Protein AF-A0A661JUG0-F1 (afdb_monomer_lite)

pLDDT: mean 94.3, std 4.48, range [74.44, 98.25]

Radius of gyration: 12.97 Å; chains: 1; bounding box: 34×26×26 Å

Secondary structure (DSSP, 8-state):
---SSEEEEEEE-TT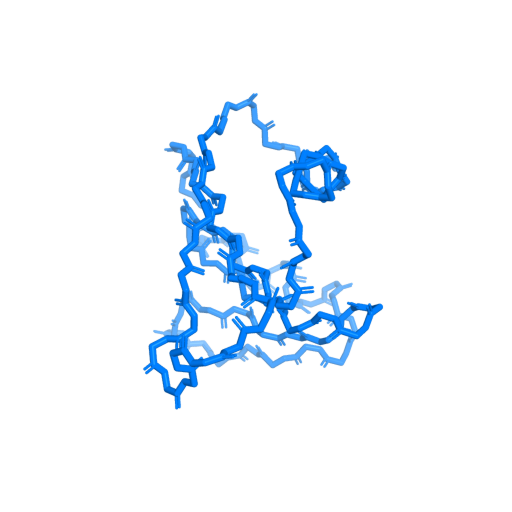-TT-S-EEEEEEESS--GGGHHHHHHHSTT-EE-TTS--EEEEETTEEEEEETTEEEEEEE-SHHHHHHHHHHHH-

Foldseek 3Di:
DAADDWDKDWAADPVCNVDLWTKIKIFGDAFCQVCVVVVLVVDPQWDDDPPPQWIWDDDPNWIWIDGRGIIMTTGHNDPVSSVVVCVVVND

Sequence (91 aa):
MRIKDYKFQLINIECLPTSVHLNLIMNFDEDIKDLLPYIAARLPGCTYIHGTDVINFTERYHIVAIKPREITITRVKDEKQARELCEYWKD

Structure (mmCIF, N/CA/C/O backbone):
data_AF-A0A661JUG0-F1
#
_entry.id   AF-A0A661JUG0-F1
#
loop_
_atom_site.group_PDB
_atom_site.id
_atom_site.type_symbol
_atom_site.label_atom_id
_atom_site.label_alt_id
_atom_site.label_comp_id
_atom_site.label_asym_id
_atom_site.label_entity_id
_atom_site.label_seq_id
_atom_site.pdbx_PDB_ins_code
_atom_site.Cartn_x
_atom_site.Cartn_y
_atom_site.Cartn_z
_atom_site.occupancy
_atom_site.B_iso_or_equiv
_atom_site.auth_seq_id
_atom_site.auth_comp_id
_atom_site.auth_asym_id
_atom_site.auth_atom_id
_atom_site.pdbx_PDB_model_num
ATOM 1 N N . MET A 1 1 ? -10.417 6.847 -0.465 1.00 74.44 1 MET A N 1
ATOM 2 C CA . MET A 1 1 ? -10.601 6.662 0.988 1.00 74.44 1 MET A CA 1
ATOM 3 C C . MET A 1 1 ? -9.876 7.801 1.654 1.00 74.44 1 MET A C 1
ATOM 5 O O . MET A 1 1 ? -8.679 7.867 1.462 1.00 74.44 1 MET A O 1
ATOM 9 N N . ARG A 1 2 ? -10.551 8.658 2.428 1.00 84.75 2 ARG A N 1
ATOM 10 C CA . ARG A 1 2 ? -9.941 9.900 2.921 1.00 84.75 2 ARG A CA 1
ATOM 11 C C . ARG A 1 2 ? -8.856 9.660 3.982 1.00 84.75 2 ARG A C 1
ATOM 13 O O . ARG A 1 2 ? -9.160 9.667 5.170 1.00 84.75 2 ARG A O 1
ATOM 20 N N . ILE A 1 3 ? -7.606 9.496 3.553 1.00 88.56 3 ILE A N 1
ATOM 21 C CA . ILE A 1 3 ? -6.431 9.360 4.426 1.00 88.56 3 ILE A CA 1
ATOM 22 C C . ILE A 1 3 ? -5.916 10.763 4.773 1.00 88.56 3 ILE A C 1
ATOM 24 O O . ILE A 1 3 ? -5.612 11.558 3.883 1.00 88.56 3 ILE A O 1
ATOM 28 N N . LYS A 1 4 ? -5.820 11.094 6.067 1.00 85.25 4 LYS A N 1
ATOM 29 C CA . LYS A 1 4 ? -5.353 12.424 6.512 1.00 85.25 4 LYS A CA 1
ATOM 30 C C . LYS A 1 4 ? -3.856 12.614 6.288 1.00 85.25 4 LYS A C 1
ATOM 32 O O . LYS A 1 4 ? -3.457 13.543 5.593 1.00 85.25 4 LYS A O 1
ATOM 37 N N . ASP A 1 5 ? -3.070 11.702 6.850 1.00 92.06 5 ASP A N 1
ATOM 38 C CA . ASP A 1 5 ? -1.614 11.754 6.874 1.00 92.06 5 ASP A CA 1
ATOM 39 C C . ASP A 1 5 ? -1.050 10.395 6.465 1.00 92.06 5 ASP A C 1
ATOM 41 O O . ASP A 1 5 ? -1.523 9.349 6.917 1.00 92.06 5 ASP A O 1
ATOM 45 N N . TYR A 1 6 ? -0.032 10.411 5.608 1.00 95.81 6 TYR A N 1
ATOM 46 C CA . TYR A 1 6 ? 0.646 9.205 5.153 1.00 95.81 6 TYR A CA 1
ATOM 47 C C . TYR A 1 6 ? 2.138 9.453 4.931 1.00 95.81 6 TYR A C 1
ATOM 49 O O . TYR A 1 6 ? 2.593 10.576 4.707 1.00 95.81 6 TYR A O 1
ATOM 57 N N . LYS A 1 7 ? 2.907 8.369 4.959 1.00 97.44 7 LYS A N 1
ATOM 58 C CA . LYS A 1 7 ? 4.288 8.297 4.478 1.00 97.44 7 LYS A CA 1
ATOM 59 C C . LYS A 1 7 ? 4.356 7.219 3.418 1.00 97.44 7 LYS A C 1
ATOM 61 O O . LYS A 1 7 ? 3.636 6.229 3.506 1.00 97.44 7 LYS A O 1
ATOM 66 N N . PHE A 1 8 ? 5.237 7.371 2.442 1.00 97.88 8 PHE A N 1
ATOM 67 C CA . PHE A 1 8 ? 5.423 6.332 1.443 1.00 97.88 8 PHE A CA 1
ATOM 68 C C . PHE A 1 8 ? 6.891 6.010 1.209 1.00 97.88 8 PHE A C 1
ATOM 70 O O . PHE A 1 8 ? 7.771 6.831 1.464 1.00 97.88 8 PHE A O 1
ATOM 77 N N . GLN A 1 9 ? 7.135 4.801 0.720 1.00 97.88 9 GLN A N 1
ATOM 78 C CA . GLN A 1 9 ? 8.447 4.323 0.306 1.00 97.88 9 GLN A CA 1
ATOM 79 C C . GLN A 1 9 ? 8.323 3.482 -0.961 1.00 97.88 9 GLN A C 1
ATOM 81 O O . GLN A 1 9 ? 7.295 2.845 -1.201 1.00 97.88 9 GLN A O 1
ATOM 86 N N . LEU A 1 10 ? 9.389 3.480 -1.757 1.00 97.62 10 LEU A N 1
ATOM 87 C CA . LEU A 1 10 ? 9.545 2.590 -2.898 1.00 97.62 10 LEU A CA 1
ATOM 88 C C . LEU A 1 10 ? 10.556 1.505 -2.552 1.00 97.62 10 LEU A C 1
ATOM 90 O O . LEU A 1 10 ? 11.669 1.806 -2.125 1.00 97.62 10 LEU A O 1
ATOM 94 N N . ILE A 1 11 ? 10.166 0.252 -2.759 1.00 95.88 11 ILE A N 1
ATOM 95 C CA . ILE A 1 11 ? 11.017 -0.913 -2.526 1.00 95.88 11 ILE A CA 1
ATOM 96 C C . ILE A 1 11 ? 11.175 -1.717 -3.815 1.00 95.88 11 ILE A C 1
ATOM 98 O O . ILE A 1 11 ? 10.285 -1.733 -4.668 1.00 95.88 11 ILE A O 1
ATOM 102 N N . ASN A 1 12 ? 12.310 -2.397 -3.964 1.00 93.88 12 ASN A N 1
ATOM 103 C CA . ASN A 1 12 ? 12.490 -3.345 -5.060 1.00 93.88 12 ASN A CA 1
ATOM 104 C C . ASN A 1 12 ? 11.581 -4.572 -4.853 1.00 93.88 12 ASN A C 1
ATOM 106 O O . ASN A 1 12 ? 11.173 -4.889 -3.735 1.00 93.88 12 ASN A O 1
ATOM 110 N N . ILE A 1 13 ? 11.253 -5.260 -5.940 1.00 90.31 13 ILE A N 1
ATOM 111 C CA . ILE A 1 13 ? 10.478 -6.494 -5.918 1.00 90.31 13 ILE A CA 1
ATOM 112 C C . ILE A 1 13 ? 11.407 -7.619 -5.455 1.00 90.31 13 ILE A C 1
ATOM 114 O O . ILE A 1 13 ? 12.264 -8.064 -6.212 1.00 90.31 13 ILE A O 1
ATOM 118 N N . GLU A 1 14 ? 11.242 -8.101 -4.222 1.00 83.19 14 GLU A N 1
ATOM 119 C CA . GLU A 1 14 ? 12.140 -9.113 -3.637 1.00 83.19 14 GLU A CA 1
ATOM 120 C C . GLU A 1 14 ? 12.251 -10.388 -4.485 1.00 83.19 14 GLU A C 1
ATOM 122 O O . GLU A 1 14 ? 13.341 -10.931 -4.654 1.00 83.19 14 GLU A O 1
ATOM 127 N N . CYS A 1 15 ? 11.140 -10.850 -5.068 1.00 84.88 15 CYS A N 1
ATOM 128 C CA . CYS A 1 15 ? 11.129 -12.040 -5.920 1.00 84.88 15 CYS A CA 1
ATOM 129 C C . CYS A 1 15 ? 11.677 -11.798 -7.338 1.00 84.88 15 CYS A C 1
ATOM 131 O O . CYS A 1 15 ? 11.944 -12.762 -8.055 1.00 84.88 15 CYS A O 1
ATOM 133 N N . LEU A 1 16 ? 11.861 -10.537 -7.746 1.00 88.56 16 LEU A N 1
ATOM 134 C CA . LEU A 1 16 ? 12.449 -10.156 -9.030 1.00 88.56 16 LEU A CA 1
ATOM 135 C C . LEU A 1 16 ? 13.368 -8.929 -8.864 1.00 88.56 16 LEU A C 1
ATOM 137 O O . LEU A 1 16 ? 13.022 -7.839 -9.324 1.00 88.56 16 LEU A O 1
ATOM 141 N N . PRO A 1 17 ? 14.559 -9.084 -8.251 1.00 85.62 17 PRO A N 1
ATOM 142 C CA . PRO A 1 17 ? 15.436 -7.951 -7.931 1.00 85.62 17 PRO A CA 1
ATOM 143 C C . PRO A 1 17 ? 15.954 -7.180 -9.152 1.00 85.62 17 PRO A C 1
ATOM 145 O O . PRO A 1 17 ? 16.394 -6.040 -9.027 1.00 85.62 17 PRO A O 1
ATOM 148 N N . THR A 1 18 ? 15.923 -7.798 -10.336 1.00 90.75 18 THR A N 1
ATOM 149 C CA . THR A 1 18 ? 16.307 -7.179 -11.614 1.00 90.75 18 THR A CA 1
ATOM 150 C C . THR A 1 18 ? 15.177 -6.374 -12.262 1.00 90.75 18 THR A C 1
ATOM 152 O O . THR A 1 18 ? 15.348 -5.846 -13.361 1.00 90.75 18 THR A O 1
ATOM 155 N N . SER A 1 19 ? 14.016 -6.287 -11.609 1.00 91.06 19 SER A N 1
ATOM 156 C CA . SER A 1 19 ? 12.885 -5.498 -12.079 1.00 91.06 19 SER A CA 1
ATOM 157 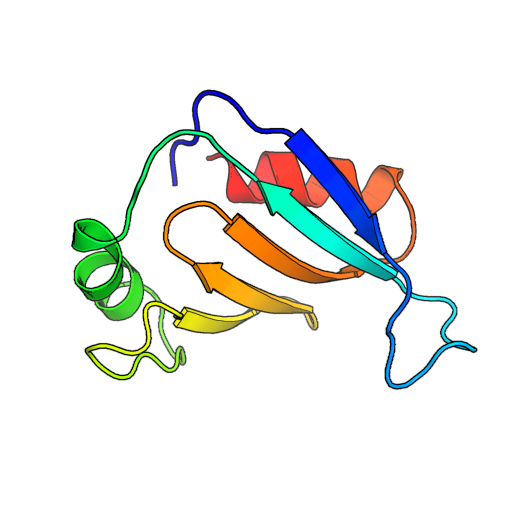C C . SER A 1 19 ? 13.254 -4.019 -12.202 1.00 91.06 19 SER A C 1
ATOM 159 O O . SER A 1 19 ? 13.804 -3.413 -11.287 1.00 91.06 19 SER A O 1
ATOM 161 N N . VAL A 1 20 ? 12.868 -3.413 -13.325 1.00 93.19 20 VAL A N 1
ATOM 162 C CA . VAL A 1 20 ? 12.907 -1.950 -13.514 1.00 93.19 20 VAL A CA 1
ATOM 163 C C . VAL A 1 20 ? 11.733 -1.237 -12.834 1.00 93.19 20 VAL A C 1
ATOM 165 O O . VAL A 1 20 ? 11.673 -0.012 -12.823 1.00 93.19 20 VAL A O 1
ATOM 168 N N . HIS A 1 21 ? 10.778 -2.002 -12.305 1.00 95.44 21 HIS A N 1
ATOM 169 C CA . HIS A 1 21 ? 9.651 -1.517 -11.522 1.00 95.44 21 HIS A CA 1
ATOM 170 C C . HIS A 1 21 ? 9.841 -1.797 -10.029 1.00 95.44 21 HIS A C 1
ATOM 172 O O . HIS A 1 21 ? 10.477 -2.777 -9.643 1.00 95.44 21 HIS A O 1
ATOM 178 N N . LEU A 1 22 ? 9.194 -0.975 -9.213 1.00 96.62 22 LEU A N 1
ATOM 179 C CA . LEU A 1 22 ? 9.225 -0.964 -7.757 1.00 96.62 22 LEU A CA 1
ATOM 180 C C . LEU A 1 22 ? 7.823 -1.244 -7.193 1.00 96.62 22 LEU A C 1
ATOM 182 O O . LEU A 1 22 ? 6.813 -1.102 -7.891 1.00 96.62 22 LEU A O 1
ATOM 186 N N . ASN A 1 23 ? 7.753 -1.603 -5.915 1.00 96.94 23 ASN A N 1
ATOM 187 C CA . ASN A 1 23 ? 6.511 -1.586 -5.150 1.00 96.94 23 ASN A CA 1
ATOM 188 C C . ASN A 1 23 ? 6.454 -0.305 -4.319 1.00 96.94 23 ASN A C 1
ATOM 190 O O . ASN A 1 23 ? 7.413 0.049 -3.634 1.00 96.94 23 ASN A O 1
ATOM 194 N N . LEU A 1 24 ? 5.314 0.370 -4.367 1.00 97.94 24 LEU A N 1
ATOM 195 C CA . LEU A 1 24 ? 4.976 1.467 -3.476 1.00 97.94 24 LEU A CA 1
ATOM 196 C C . LEU A 1 24 ? 4.321 0.904 -2.222 1.00 97.94 24 LEU A C 1
ATOM 198 O O . LEU A 1 24 ? 3.363 0.142 -2.320 1.00 97.94 24 LEU A O 1
ATOM 202 N N . ILE A 1 25 ? 4.814 1.323 -1.063 1.00 98.12 25 ILE A N 1
ATOM 203 C CA . ILE A 1 25 ? 4.177 1.090 0.230 1.00 98.12 25 ILE A CA 1
ATOM 204 C C . ILE A 1 25 ? 3.772 2.448 0.796 1.00 98.12 25 ILE A C 1
ATOM 206 O O . ILE A 1 25 ? 4.638 3.264 1.114 1.00 98.12 25 ILE A O 1
ATOM 210 N N . MET A 1 26 ? 2.469 2.682 0.921 1.00 97.81 26 MET A N 1
ATOM 211 C CA . MET A 1 26 ? 1.869 3.871 1.521 1.00 97.81 26 MET A CA 1
ATOM 212 C C . MET A 1 26 ? 1.362 3.517 2.922 1.00 97.81 26 MET A C 1
ATOM 214 O O . MET A 1 26 ? 0.373 2.806 3.056 1.00 97.81 26 MET A O 1
ATOM 218 N N . ASN A 1 27 ? 2.040 4.007 3.956 1.00 98.00 27 ASN A N 1
ATOM 219 C CA . ASN A 1 27 ? 1.707 3.791 5.362 1.00 98.00 27 ASN A CA 1
ATOM 220 C C . ASN A 1 27 ? 0.962 4.993 5.938 1.00 98.00 27 ASN A C 1
ATOM 222 O O . ASN A 1 27 ? 1.329 6.135 5.661 1.00 98.00 27 ASN A O 1
ATOM 226 N N . PHE A 1 28 ? -0.022 4.748 6.792 1.00 96.00 28 PHE A N 1
ATOM 227 C CA . PHE A 1 28 ? -0.783 5.792 7.478 1.00 96.00 28 PHE A CA 1
ATOM 228 C C . PHE A 1 28 ? -1.093 5.388 8.921 1.00 96.00 28 PHE A C 1
ATOM 230 O O . PHE A 1 28 ? -1.092 4.208 9.272 1.00 96.00 28 PHE A O 1
ATOM 237 N N . ASP A 1 29 ? -1.323 6.388 9.776 1.00 94.19 29 ASP A N 1
ATOM 238 C CA . ASP A 1 29 ? -1.462 6.162 11.218 1.00 94.19 29 ASP A CA 1
ATOM 239 C C . ASP A 1 29 ? -2.873 5.753 11.661 1.00 94.19 29 ASP A C 1
ATOM 241 O O . ASP A 1 29 ? -3.070 5.301 12.792 1.00 94.19 29 ASP A O 1
ATOM 245 N N . GLU A 1 30 ? -3.859 5.904 10.788 1.00 93.69 30 GLU A N 1
ATOM 246 C CA . GLU A 1 30 ? -5.237 5.495 11.037 1.00 93.69 30 GLU A CA 1
ATOM 247 C C . GLU A 1 30 ? -5.386 3.984 10.820 1.00 93.69 30 GLU A C 1
ATOM 249 O O . GLU A 1 30 ? -4.980 3.461 9.788 1.00 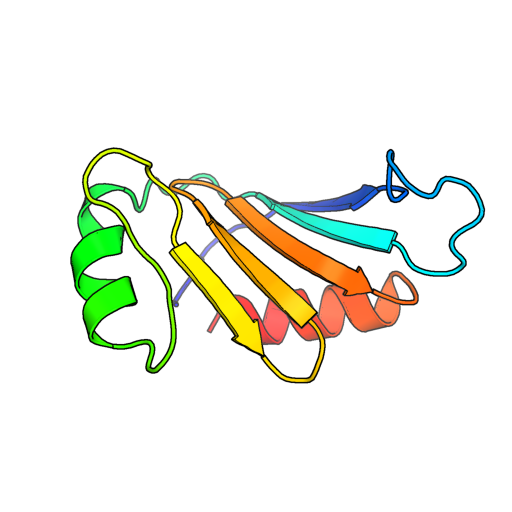93.69 30 GLU A O 1
ATOM 254 N N . ASP A 1 31 ? -5.945 3.273 11.802 1.00 95.25 31 ASP A N 1
ATOM 255 C CA . ASP A 1 31 ? -6.276 1.855 11.649 1.00 95.25 31 ASP A CA 1
ATOM 256 C C . ASP A 1 31 ? -7.673 1.712 11.033 1.00 95.25 31 ASP A C 1
ATOM 258 O O . ASP A 1 31 ? -8.667 2.138 11.622 1.00 95.25 31 ASP A O 1
ATOM 262 N N . ILE A 1 32 ? -7.741 1.117 9.843 1.00 94.94 32 ILE A N 1
ATOM 263 C CA . ILE A 1 32 ? -8.982 0.912 9.086 1.00 94.94 32 ILE A CA 1
ATOM 264 C C . ILE A 1 32 ? -9.464 -0.543 9.100 1.00 94.94 32 ILE A C 1
ATOM 266 O O . ILE A 1 32 ? -10.296 -0.912 8.269 1.00 94.94 32 ILE A O 1
ATOM 270 N N . LYS A 1 33 ? -8.953 -1.397 9.996 1.00 96.19 33 LYS A N 1
ATOM 271 C CA . LYS A 1 33 ? -9.277 -2.833 10.037 1.00 96.19 33 LYS A CA 1
ATOM 272 C C . LYS A 1 33 ? -10.781 -3.107 10.003 1.00 96.19 33 LYS A C 1
ATOM 274 O O . LYS A 1 33 ? -11.246 -3.887 9.171 1.00 96.19 33 LYS A O 1
ATOM 279 N N . ASP A 1 34 ? -11.541 -2.416 10.846 1.00 95.06 34 ASP A N 1
ATOM 280 C CA . ASP A 1 34 ? -12.995 -2.595 10.950 1.00 95.06 34 ASP A CA 1
ATOM 281 C C . ASP A 1 34 ? -13.748 -2.095 9.705 1.00 95.06 34 ASP A C 1
ATOM 283 O O . ASP A 1 34 ? -14.890 -2.485 9.458 1.00 95.06 34 ASP A O 1
ATOM 287 N N . LEU A 1 35 ? -13.101 -1.264 8.881 1.00 94.56 35 LEU A N 1
ATOM 288 C CA . LEU A 1 35 ? -13.643 -0.775 7.615 1.00 94.56 35 LEU A CA 1
ATOM 289 C C . LEU A 1 35 ? -13.382 -1.738 6.452 1.00 94.56 35 LEU A C 1
ATOM 291 O O . LEU A 1 35 ? -14.088 -1.655 5.446 1.00 94.56 35 LEU A O 1
ATOM 295 N N . LEU A 1 36 ? -12.421 -2.665 6.563 1.00 96.06 36 LEU A N 1
ATOM 296 C CA . LEU A 1 36 ? -12.042 -3.554 5.458 1.00 96.06 36 LEU A CA 1
ATOM 297 C C . LEU A 1 36 ? -13.225 -4.349 4.874 1.00 96.06 36 LEU A C 1
ATOM 299 O O . LEU A 1 36 ? -13.355 -4.356 3.649 1.00 96.06 36 LEU A O 1
ATOM 303 N N . PRO A 1 37 ? -14.144 -4.947 5.664 1.00 95.44 37 PRO A N 1
ATOM 304 C CA . PRO A 1 37 ? -15.310 -5.629 5.096 1.00 95.44 37 PRO A CA 1
ATOM 305 C C . PRO A 1 37 ? -16.202 -4.700 4.257 1.00 95.44 37 PRO A C 1
ATOM 307 O O . PRO A 1 37 ? -16.689 -5.090 3.196 1.00 95.44 37 PRO A O 1
ATOM 310 N N . TYR A 1 38 ? -16.382 -3.452 4.698 1.00 94.88 38 TYR A N 1
ATOM 311 C CA . TYR A 1 38 ? -17.181 -2.450 3.989 1.00 94.88 38 TYR A CA 1
ATOM 312 C C . TYR A 1 38 ? -16.492 -1.967 2.710 1.00 94.88 38 TYR A C 1
ATOM 314 O O . TYR A 1 38 ? -17.151 -1.765 1.689 1.00 94.88 38 TYR A O 1
ATOM 322 N N . ILE A 1 39 ? -15.169 -1.797 2.755 1.00 94.62 39 ILE A N 1
ATOM 323 C CA . ILE A 1 39 ? -14.353 -1.448 1.590 1.00 94.62 39 ILE A CA 1
ATOM 324 C C . ILE A 1 39 ? -14.424 -2.580 0.558 1.00 94.62 39 ILE A C 1
ATOM 326 O O . ILE A 1 39 ? -14.729 -2.321 -0.604 1.00 94.62 39 ILE A O 1
ATOM 330 N N . ALA A 1 40 ? -14.239 -3.833 0.982 1.00 96.12 40 ALA A N 1
ATOM 331 C CA . ALA A 1 40 ? -14.306 -5.004 0.111 1.00 96.12 40 ALA A CA 1
ATOM 332 C C . ALA A 1 40 ? -15.673 -5.138 -0.578 1.00 96.12 40 ALA A C 1
ATOM 334 O O . ALA A 1 40 ? -15.739 -5.378 -1.780 1.00 96.12 40 ALA A O 1
ATOM 335 N N . ALA A 1 41 ? -16.770 -4.888 0.147 1.00 95.44 41 ALA A N 1
ATOM 336 C CA . ALA A 1 41 ? -18.121 -4.924 -0.418 1.00 95.44 41 ALA A CA 1
ATOM 337 C C . ALA A 1 41 ? -18.354 -3.882 -1.534 1.00 95.44 41 ALA A C 1
ATOM 339 O O . ALA A 1 41 ? -19.263 -4.040 -2.348 1.00 95.44 41 ALA A O 1
ATOM 340 N N . ARG A 1 42 ? -17.550 -2.810 -1.574 1.00 94.62 42 ARG A N 1
ATOM 341 C CA . ARG A 1 42 ? -17.630 -1.726 -2.568 1.00 94.62 42 ARG A CA 1
ATOM 342 C C . ARG A 1 42 ? -16.600 -1.849 -3.691 1.00 94.62 42 ARG A C 1
ATOM 344 O O . ARG A 1 42 ? -16.693 -1.094 -4.656 1.00 94.62 42 ARG A O 1
ATOM 351 N N . LEU A 1 43 ? -15.631 -2.757 -3.572 1.00 93.62 43 LEU A N 1
ATOM 352 C CA . LEU A 1 43 ? -14.572 -2.969 -4.557 1.00 93.62 43 LEU A CA 1
ATOM 353 C C . LEU A 1 43 ? -14.895 -4.203 -5.416 1.00 93.62 43 LEU A C 1
ATOM 355 O O . LEU A 1 43 ? -14.645 -5.335 -4.989 1.00 93.62 43 LEU A O 1
ATOM 359 N N . PRO A 1 44 ? -15.461 -4.027 -6.624 1.00 90.19 44 PRO A N 1
ATOM 360 C CA . PRO A 1 44 ? -15.796 -5.153 -7.485 1.00 90.19 44 PRO A CA 1
ATOM 361 C C . PRO A 1 44 ? -14.535 -5.923 -7.894 1.00 90.19 44 PRO A C 1
ATOM 363 O O . PRO A 1 44 ? -13.503 -5.333 -8.202 1.00 90.19 44 PRO A O 1
ATOM 366 N N . GLY A 1 45 ? -14.625 -7.254 -7.912 1.00 92.31 45 GLY A N 1
ATOM 367 C CA . GLY A 1 45 ? -13.514 -8.118 -8.325 1.00 92.31 45 GLY A CA 1
ATOM 368 C C . GLY A 1 45 ? -12.349 -8.188 -7.333 1.00 92.31 45 GLY A C 1
ATOM 369 O O . GLY A 1 45 ? -11.307 -8.746 -7.677 1.00 92.31 45 GLY A O 1
ATOM 370 N N . CYS A 1 46 ? -12.501 -7.650 -6.118 1.00 97.62 46 CYS A N 1
ATOM 371 C CA . CYS A 1 46 ? -11.518 -7.856 -5.064 1.00 97.62 46 CYS A CA 1
ATOM 372 C C . CYS A 1 46 ? -11.654 -9.234 -4.405 1.00 97.62 46 CYS A C 1
ATOM 374 O O . CYS A 1 46 ? -12.713 -9.862 -4.410 1.00 97.62 46 CYS A O 1
ATOM 376 N N . THR A 1 47 ? -10.564 -9.688 -3.795 1.00 97.88 47 THR A N 1
ATOM 377 C CA . THR A 1 47 ? -10.552 -10.813 -2.864 1.00 97.88 47 THR A CA 1
ATOM 378 C C . THR A 1 47 ? -10.351 -10.283 -1.454 1.00 97.88 47 THR A C 1
ATOM 380 O O . THR A 1 47 ? -9.361 -9.596 -1.188 1.00 97.88 47 THR A O 1
ATOM 383 N N . TYR A 1 48 ? -11.252 -10.650 -0.552 1.00 97.75 48 TYR A N 1
ATOM 384 C CA . TYR A 1 48 ? -11.123 -10.417 0.879 1.00 97.75 48 TYR A CA 1
ATOM 385 C C . TYR A 1 48 ? -11.611 -11.663 1.616 1.00 97.75 48 TYR A C 1
ATOM 387 O O . TYR A 1 48 ? -12.760 -12.072 1.455 1.00 97.75 48 TYR A O 1
ATOM 395 N N . ILE A 1 49 ? -10.729 -12.281 2.399 1.00 95.88 49 ILE A N 1
ATOM 396 C CA . ILE A 1 49 ? -11.074 -13.402 3.274 1.00 95.88 49 ILE A CA 1
ATOM 397 C C . ILE A 1 49 ? -11.150 -12.835 4.688 1.00 95.88 49 ILE A C 1
ATOM 399 O O . ILE A 1 49 ? -10.208 -12.210 5.172 1.00 95.88 49 ILE A O 1
ATOM 403 N N . HIS A 1 50 ? -12.285 -13.018 5.357 1.00 90.31 50 HIS A N 1
ATOM 404 C CA . HIS A 1 50 ? -12.446 -12.487 6.706 1.00 90.31 50 HIS A CA 1
ATOM 405 C C . HIS A 1 50 ? -11.352 -13.034 7.640 1.00 90.31 50 HIS A C 1
ATOM 407 O O . HIS A 1 50 ? -11.077 -14.232 7.649 1.00 90.31 50 HIS A O 1
ATOM 413 N N . GLY A 1 51 ? -10.721 -12.141 8.405 1.00 90.44 51 GLY A N 1
ATOM 414 C CA . GLY A 1 51 ? -9.609 -12.468 9.300 1.00 90.44 51 GLY A CA 1
ATOM 415 C C . GLY A 1 51 ? -8.212 -12.402 8.672 1.00 90.44 51 GLY A C 1
ATOM 416 O O . GLY A 1 51 ? -7.239 -12.512 9.410 1.00 90.44 51 GLY A O 1
ATOM 417 N N . THR A 1 52 ? -8.072 -12.186 7.355 1.00 94.75 52 THR A N 1
ATOM 418 C CA . THR A 1 52 ? -6.744 -12.013 6.727 1.00 94.75 52 THR A CA 1
ATOM 419 C C . THR A 1 52 ? -6.228 -10.580 6.770 1.00 94.75 52 THR A C 1
ATOM 421 O O . THR A 1 52 ? -5.072 -10.352 6.424 1.00 94.75 52 THR A O 1
ATOM 424 N N . ASP A 1 53 ? -7.079 -9.618 7.141 1.00 96.38 53 ASP A N 1
ATOM 425 C CA . ASP A 1 53 ? -6.762 -8.186 7.189 1.00 96.38 53 ASP A CA 1
ATOM 426 C C . ASP A 1 53 ? -6.108 -7.660 5.893 1.00 96.38 53 ASP A C 1
ATOM 428 O O . ASP A 1 53 ? -5.260 -6.771 5.914 1.00 96.38 53 ASP A O 1
ATOM 432 N N . VAL A 1 54 ? -6.496 -8.214 4.738 1.00 98.25 54 VAL A N 1
ATOM 433 C CA . VAL A 1 54 ? -5.989 -7.773 3.434 1.00 98.25 54 VAL A CA 1
ATOM 434 C C . VAL A 1 54 ? -7.041 -7.908 2.341 1.00 98.25 54 VAL A C 1
ATOM 436 O O . VAL A 1 54 ? -7.612 -8.980 2.138 1.00 98.25 54 VAL A O 1
ATOM 439 N N . ILE A 1 55 ? -7.273 -6.815 1.618 1.00 98.19 55 ILE A N 1
ATOM 440 C CA . ILE A 1 55 ? -8.055 -6.785 0.382 1.00 98.19 55 ILE A CA 1
ATOM 441 C C . ILE A 1 55 ? -7.068 -6.746 -0.779 1.00 98.19 55 ILE A C 1
ATOM 443 O O . ILE A 1 55 ? -6.225 -5.854 -0.812 1.00 98.19 55 ILE A O 1
ATOM 447 N N . ASN A 1 56 ? -7.190 -7.663 -1.737 1.00 98.19 56 ASN A N 1
ATOM 448 C CA . ASN A 1 56 ? -6.387 -7.647 -2.963 1.00 98.19 56 ASN A CA 1
ATOM 449 C C . ASN A 1 56 ? -7.272 -7.462 -4.191 1.00 98.19 56 ASN A C 1
ATOM 451 O O . ASN A 1 56 ? -8.342 -8.058 -4.283 1.00 98.19 56 ASN A O 1
ATOM 455 N N . PHE A 1 57 ? -6.823 -6.661 -5.149 1.00 97.12 57 PHE A N 1
ATOM 456 C CA . PHE A 1 57 ? -7.472 -6.497 -6.449 1.00 97.12 57 PHE A CA 1
ATOM 457 C C . PHE A 1 57 ? -6.470 -5.961 -7.471 1.00 97.12 57 PHE A C 1
ATOM 459 O O . PHE A 1 57 ? -5.334 -5.621 -7.137 1.00 97.12 57 PHE A O 1
ATOM 466 N N . THR A 1 58 ? -6.888 -5.912 -8.734 1.00 96.00 58 THR A N 1
ATOM 467 C CA . THR A 1 58 ? -6.109 -5.297 -9.811 1.00 96.00 58 THR A CA 1
ATOM 468 C C . THR A 1 58 ? -6.796 -4.023 -10.281 1.00 96.00 58 THR A C 1
ATOM 470 O O . THR A 1 58 ? -7.968 -4.056 -10.638 1.00 96.00 58 THR A O 1
ATOM 473 N N . GLU A 1 59 ? -6.053 -2.922 -10.333 1.00 92.6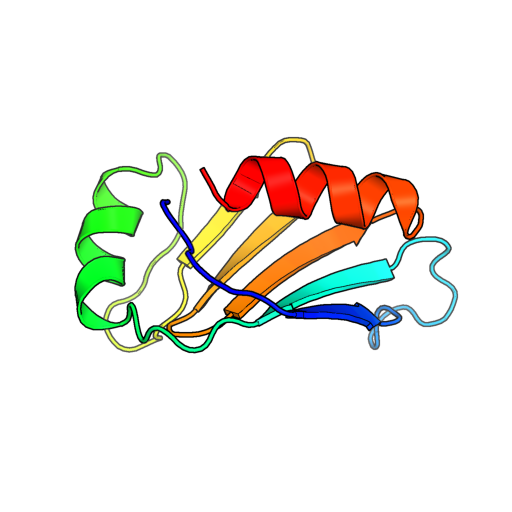2 59 GLU A N 1
ATOM 474 C CA . GLU A 1 59 ? -6.498 -1.624 -10.847 1.00 92.62 59 GLU A CA 1
ATOM 475 C C . GLU A 1 59 ? -5.433 -1.107 -11.817 1.00 92.62 59 GLU A C 1
ATOM 477 O O . GLU A 1 59 ? -4.267 -0.991 -11.449 1.00 92.62 59 GLU A O 1
ATOM 482 N N . ARG A 1 60 ? -5.805 -0.813 -13.070 1.00 87.81 60 ARG A N 1
ATOM 483 C CA . ARG A 1 60 ? -4.899 -0.239 -14.093 1.00 87.81 60 ARG A CA 1
ATOM 484 C C . ARG A 1 60 ? -3.520 -0.921 -14.151 1.00 87.81 60 ARG A C 1
ATOM 486 O O . ARG A 1 60 ? -2.492 -0.252 -14.177 1.00 87.81 60 ARG A O 1
ATOM 493 N N . TYR A 1 61 ? -3.510 -2.256 -14.188 1.00 90.62 61 TYR A N 1
ATOM 494 C CA . TYR A 1 61 ? -2.308 -3.114 -14.234 1.00 90.62 61 TYR A CA 1
ATOM 495 C C . TYR A 1 61 ? -1.459 -3.166 -12.956 1.00 90.62 61 TYR A C 1
ATOM 497 O O . TYR A 1 61 ? -0.421 -3.834 -12.952 1.00 90.62 61 TYR A O 1
ATOM 505 N N . HIS A 1 62 ? -1.892 -2.507 -11.886 1.00 95.50 62 HIS A N 1
ATOM 506 C CA . HIS A 1 62 ? -1.304 -2.625 -10.564 1.00 95.50 62 HIS A CA 1
ATOM 507 C C . HIS A 1 62 ? -2.078 -3.660 -9.755 1.00 95.50 62 HIS A C 1
ATOM 509 O O . HIS A 1 62 ? -3.304 -3.600 -9.680 1.00 95.50 62 HIS A O 1
ATOM 515 N N . ILE A 1 63 ? -1.367 -4.578 -9.107 1.00 96.12 63 ILE A N 1
ATOM 516 C CA . ILE A 1 63 ? -1.924 -5.293 -7.963 1.00 96.12 63 ILE A CA 1
ATOM 517 C C . ILE A 1 63 ? -1.897 -4.322 -6.784 1.00 96.12 63 ILE A C 1
ATOM 519 O O . ILE A 1 63 ? -0.852 -3.732 -6.485 1.00 96.12 63 ILE A O 1
ATOM 523 N N . VAL A 1 64 ? -3.054 -4.147 -6.154 1.00 97.50 64 VAL A N 1
ATOM 524 C CA . VAL A 1 64 ? -3.247 -3.290 -4.986 1.00 97.50 64 VAL A CA 1
ATOM 525 C C . VAL A 1 64 ? -3.637 -4.166 -3.806 1.00 97.50 64 VAL A C 1
ATOM 527 O O . VAL A 1 64 ? -4.579 -4.955 -3.905 1.00 97.50 64 VAL A O 1
ATOM 530 N N . ALA A 1 65 ? -2.916 -4.010 -2.699 1.00 97.88 65 ALA A N 1
ATOM 531 C CA . ALA A 1 65 ? -3.232 -4.638 -1.426 1.00 97.88 65 ALA A CA 1
ATOM 532 C C . ALA A 1 65 ? -3.557 -3.556 -0.392 1.00 97.88 65 ALA A C 1
ATOM 534 O O . ALA A 1 65 ? -2.707 -2.718 -0.098 1.00 97.88 65 ALA A O 1
ATOM 535 N N . ILE A 1 66 ? -4.767 -3.580 0.165 1.00 97.50 66 ILE A N 1
ATOM 536 C CA . ILE A 1 66 ? -5.189 -2.685 1.252 1.00 97.50 66 ILE A CA 1
ATOM 537 C C . ILE A 1 66 ? -5.162 -3.474 2.559 1.00 97.50 66 ILE A C 1
ATOM 539 O O . ILE A 1 66 ? -5.835 -4.499 2.677 1.00 97.50 66 ILE A O 1
ATOM 543 N N . LYS A 1 67 ? -4.398 -2.981 3.531 1.00 97.69 67 LYS A N 1
ATOM 544 C CA . LYS A 1 67 ? -4.240 -3.507 4.892 1.00 97.69 67 LYS A CA 1
ATOM 545 C C . LYS A 1 67 ? -4.655 -2.434 5.915 1.00 97.69 67 LYS A C 1
ATOM 547 O O . LYS A 1 67 ? -4.805 -1.272 5.536 1.00 97.69 67 LYS A O 1
ATOM 552 N N . PRO A 1 68 ? -4.788 -2.765 7.215 1.00 97.31 68 PRO A N 1
ATOM 553 C CA . PRO A 1 68 ? -5.266 -1.834 8.237 1.00 97.31 68 PRO A CA 1
ATOM 554 C C . PRO A 1 68 ? -4.544 -0.487 8.327 1.00 97.31 68 PRO A C 1
ATOM 556 O O . PRO A 1 68 ? -5.147 0.482 8.759 1.00 97.31 68 PRO A O 1
ATOM 559 N N . ARG A 1 69 ? -3.260 -0.415 7.965 1.00 97.38 69 ARG A N 1
ATOM 560 C CA . ARG A 1 69 ? -2.427 0.798 8.102 1.00 97.38 69 ARG A CA 1
ATOM 561 C C . ARG A 1 69 ? -1.538 1.045 6.882 1.00 97.38 69 ARG A C 1
ATOM 563 O O . ARG A 1 69 ? -0.576 1.807 6.946 1.00 97.38 69 ARG A O 1
ATOM 570 N N . GLU A 1 70 ? -1.804 0.325 5.794 1.00 97.50 70 GLU A N 1
ATOM 571 C CA . GLU A 1 70 ? -0.915 0.262 4.638 1.00 97.50 70 GLU A CA 1
ATOM 572 C C . GLU A 1 70 ? -1.698 0.001 3.348 1.00 97.50 70 GLU A C 1
ATOM 574 O O . GLU A 1 70 ? -2.592 -0.844 3.310 1.00 97.50 70 GLU A O 1
ATOM 579 N N . ILE A 1 71 ? -1.308 0.671 2.266 1.00 97.56 71 ILE A N 1
ATOM 580 C CA . ILE A 1 71 ? -1.660 0.293 0.897 1.00 97.56 71 ILE A CA 1
ATOM 581 C C . ILE A 1 71 ? -0.368 -0.045 0.149 1.00 97.56 71 ILE A C 1
ATOM 583 O O . ILE A 1 71 ? 0.547 0.774 0.073 1.00 97.56 71 ILE A O 1
ATOM 587 N N . THR A 1 72 ? -0.296 -1.246 -0.423 1.00 97.88 72 THR A N 1
ATOM 588 C CA . THR A 1 72 ? 0.793 -1.652 -1.323 1.00 97.88 72 THR A CA 1
ATOM 589 C C . THR A 1 72 ? 0.320 -1.608 -2.769 1.00 97.88 72 THR A C 1
ATOM 591 O O . THR A 1 72 ? -0.740 -2.143 -3.087 1.00 97.88 72 THR A O 1
ATOM 594 N N . ILE A 1 73 ? 1.121 -1.016 -3.655 1.00 97.62 73 ILE A N 1
ATOM 595 C CA . ILE A 1 73 ? 0.839 -0.913 -5.091 1.00 97.62 73 ILE A CA 1
ATOM 596 C C . ILE A 1 73 ? 2.061 -1.407 -5.862 1.00 97.62 73 ILE A C 1
ATOM 598 O O . ILE A 1 73 ? 3.150 -0.843 -5.759 1.00 97.62 73 ILE A O 1
ATOM 602 N N . THR A 1 74 ? 1.898 -2.478 -6.634 1.00 96.75 74 THR A N 1
ATOM 603 C CA . THR A 1 74 ? 2.999 -3.061 -7.423 1.00 96.75 74 THR A CA 1
ATOM 604 C C . THR A 1 74 ? 3.269 -2.284 -8.708 1.00 96.75 74 THR A C 1
ATOM 606 O O 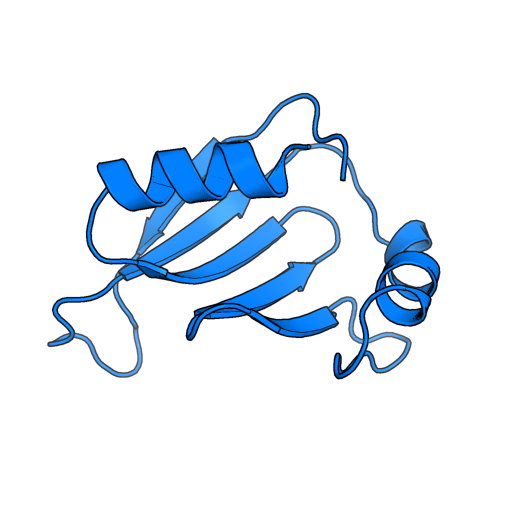. THR A 1 74 ? 2.403 -1.544 -9.160 1.00 96.75 74 THR A O 1
ATOM 609 N N . ARG A 1 75 ? 4.393 -2.548 -9.385 1.00 95.56 75 ARG A N 1
ATOM 610 C CA . ARG A 1 75 ? 4.663 -2.087 -10.763 1.00 95.56 75 ARG A CA 1
ATOM 611 C C . ARG A 1 75 ? 4.715 -0.556 -10.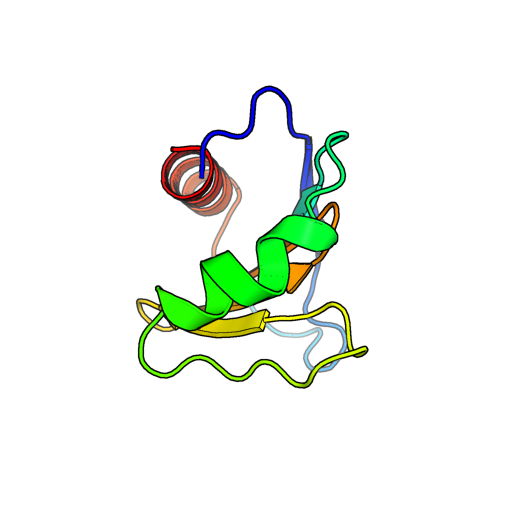912 1.00 95.56 75 ARG A C 1
ATOM 613 O O . ARG A 1 75 ? 4.259 0.006 -11.906 1.00 95.56 75 ARG A O 1
ATOM 620 N N . VAL A 1 76 ? 5.283 0.123 -9.923 1.00 96.94 76 VAL A N 1
ATOM 621 C CA . VAL A 1 76 ? 5.527 1.570 -9.948 1.00 96.94 76 VAL A CA 1
ATOM 622 C C . VAL A 1 76 ? 6.875 1.845 -10.611 1.00 96.94 76 VAL A C 1
ATOM 624 O O . VAL A 1 76 ? 7.859 1.165 -10.350 1.00 96.94 76 VAL A O 1
ATOM 627 N N . LYS A 1 77 ? 6.923 2.800 -11.534 1.00 95.75 77 LYS A N 1
ATOM 628 C CA . LYS A 1 77 ? 8.092 3.118 -12.358 1.00 95.75 77 LYS A CA 1
ATOM 629 C C . LYS A 1 77 ? 9.117 3.956 -11.603 1.00 95.75 77 LYS A C 1
ATOM 631 O O . LYS A 1 77 ? 10.307 3.682 -11.679 1.00 95.75 77 LYS A O 1
ATOM 636 N N . ASP A 1 78 ? 8.652 4.998 -10.928 1.00 96.44 78 ASP A N 1
ATOM 637 C CA . ASP A 1 78 ? 9.496 5.998 -10.288 1.00 96.44 78 ASP A CA 1
ATOM 638 C C . ASP A 1 78 ? 8.727 6.749 -9.191 1.00 96.44 78 ASP A C 1
ATOM 640 O O . ASP A 1 78 ? 7.526 6.555 -8.981 1.00 96.44 78 ASP A O 1
ATOM 644 N N . GLU A 1 79 ? 9.436 7.615 -8.470 1.00 97.19 79 GLU A N 1
ATOM 645 C CA . GLU A 1 79 ? 8.878 8.421 -7.383 1.00 97.19 79 GLU A CA 1
ATOM 646 C C . GLU A 1 79 ? 7.775 9.377 -7.851 1.00 97.19 79 GLU A C 1
ATOM 648 O O . GLU A 1 79 ? 6.845 9.668 -7.098 1.00 97.19 79 GLU A O 1
ATOM 653 N N . LYS A 1 80 ? 7.834 9.845 -9.103 1.00 97.94 80 LYS A N 1
ATOM 654 C CA . LYS A 1 80 ? 6.799 10.721 -9.651 1.00 97.94 80 LYS A CA 1
ATOM 655 C C . LYS A 1 80 ? 5.479 9.961 -9.772 1.00 97.94 80 LYS A C 1
ATOM 657 O O . LYS A 1 80 ? 4.474 10.425 -9.239 1.00 97.94 80 LYS A O 1
ATOM 662 N N . GLN A 1 81 ? 5.496 8.778 -10.390 1.00 97.19 81 GLN A N 1
ATOM 663 C CA . GLN A 1 81 ? 4.308 7.924 -10.458 1.00 97.19 81 GLN A CA 1
ATOM 664 C C . GLN A 1 81 ? 3.825 7.527 -9.056 1.00 97.19 81 GLN A C 1
ATOM 666 O O . GLN A 1 81 ? 2.622 7.469 -8.810 1.00 97.19 81 GLN A O 1
ATOM 671 N N . ALA A 1 82 ? 4.746 7.280 -8.120 1.00 97.44 82 ALA A N 1
ATOM 672 C CA . ALA A 1 82 ? 4.393 6.961 -6.742 1.00 97.44 82 ALA A CA 1
ATOM 673 C C . ALA A 1 82 ? 3.565 8.075 -6.083 1.00 97.44 82 ALA A C 1
ATOM 675 O O . ALA A 1 82 ? 2.541 7.792 -5.470 1.00 97.44 82 ALA A O 1
ATOM 676 N N . ARG A 1 83 ? 3.966 9.342 -6.254 1.00 97.12 83 ARG A N 1
ATOM 677 C CA . ARG A 1 83 ? 3.231 10.502 -5.722 1.00 97.12 83 ARG A CA 1
ATOM 678 C C . ARG A 1 83 ? 1.849 10.648 -6.354 1.00 97.12 83 ARG A C 1
ATOM 680 O O . ARG A 1 83 ? 0.887 10.892 -5.637 1.00 97.12 83 ARG A O 1
ATOM 687 N N . GLU A 1 84 ? 1.740 10.455 -7.668 1.00 96.19 84 GLU A N 1
ATOM 688 C CA . GLU A 1 84 ? 0.451 10.482 -8.377 1.00 96.19 84 GLU A CA 1
ATOM 689 C C . GLU A 1 84 ? -0.507 9.401 -7.849 1.00 96.19 84 GLU A C 1
ATOM 691 O O . GLU A 1 84 ? -1.687 9.669 -7.623 1.00 96.19 84 GLU A O 1
ATOM 696 N N . LEU A 1 85 ? 0.006 8.192 -7.594 1.00 95.88 85 LEU A N 1
ATOM 697 C CA . LEU A 1 85 ? -0.764 7.104 -6.992 1.00 95.88 85 LEU A CA 1
ATOM 698 C C . LEU A 1 85 ? -1.166 7.416 -5.546 1.00 95.88 85 LEU A C 1
ATOM 700 O O . LEU A 1 85 ? -2.314 7.178 -5.185 1.00 95.88 85 LEU A O 1
ATOM 704 N N . CYS A 1 86 ? -0.265 7.962 -4.727 1.00 95.50 86 CYS A N 1
ATOM 705 C CA . CYS A 1 86 ? -0.595 8.341 -3.354 1.00 95.50 86 CYS A CA 1
ATOM 706 C C . CYS A 1 86 ? -1.737 9.364 -3.301 1.00 95.50 86 CYS A C 1
ATOM 708 O O . CYS A 1 86 ? -2.665 9.180 -2.520 1.00 95.50 86 CYS A O 1
ATOM 710 N N . GLU A 1 87 ? -1.717 10.396 -4.151 1.00 94.31 87 GLU A N 1
ATOM 711 C CA . GLU A 1 87 ? -2.814 11.372 -4.202 1.00 94.31 87 GLU A CA 1
ATOM 712 C C . GLU A 1 87 ? -4.117 10.743 -4.709 1.00 94.31 87 GLU A C 1
ATOM 714 O O . GLU A 1 87 ? -5.176 11.021 -4.159 1.00 94.31 87 GLU A O 1
ATOM 719 N N . TYR A 1 88 ? -4.052 9.827 -5.683 1.00 93.25 88 TYR A N 1
ATOM 720 C CA . TYR A 1 88 ? -5.233 9.091 -6.142 1.00 93.25 88 TYR A CA 1
ATOM 721 C C . TYR A 1 88 ? -5.874 8.227 -5.041 1.00 93.25 88 TYR A C 1
ATOM 723 O O . TYR A 1 88 ? -7.095 8.147 -4.962 1.00 93.25 88 TYR A O 1
ATOM 731 N N . TRP A 1 89 ? -5.071 7.564 -4.202 1.00 91.50 89 TRP A N 1
ATOM 732 C CA . TRP A 1 89 ? -5.572 6.649 -3.164 1.00 91.50 89 TRP A CA 1
ATOM 733 C C . TRP A 1 89 ? -5.953 7.337 -1.850 1.00 91.50 89 TRP A C 1
ATOM 735 O O . TRP A 1 89 ? -6.730 6.780 -1.068 1.00 91.50 89 TRP A O 1
ATOM 745 N N . LYS A 1 90 ? -5.418 8.536 -1.614 1.00 88.25 90 LYS A N 1
ATOM 746 C CA . LYS A 1 90 ? -5.717 9.383 -0.456 1.00 88.25 90 LYS A CA 1
ATOM 747 C C . LYS A 1 90 ? -7.149 9.926 -0.451 1.00 88.25 90 LYS A C 1
ATOM 749 O O . LYS A 1 90 ? -7.657 10.204 0.634 1.00 88.25 90 LYS A O 1
ATOM 754 N N . ASP A 1 91 ? -7.774 10.101 -1.613 1.00 77.75 91 ASP A N 1
ATOM 755 C CA . ASP A 1 91 ? -9.137 10.638 -1.758 1.00 77.75 91 ASP A CA 1
ATOM 756 C C . ASP A 1 91 ? -10.186 9.519 -1.761 1.00 77.75 91 ASP A C 1
ATOM 758 O O . ASP A 1 91 ? -11.104 9.521 -0.901 1.00 77.75 91 ASP A O 1
#